Protein AF-E6TSQ7-F1 (afdb_monomer)

Foldseek 3Di:
DKKWKKKWKFKADDPDQPPVVVVVVVVQCPDDDQKHFPFWPDWAHWDQDPVGIIIITITIIMGDDDDDPVDPDQVVCVVVPQVSCCVRDHGGTDDMGIDDMDDPDDPDPPPPPPPVVVVVVVVVD

Mean predicted aligned error: 9.07 Å

Secondary structure (DSSP, 8-state):
-EEEEEEEEEEEEES-STTHHHHHHHHHHH--TTEEEEEEEEEEEEEEETTEEEEEEEEEEEEEE---TT--SGGGGHHHHHHHHHHHSSSEEEEEEEEEEEE-PPPPP------HHHHHHTT--

Nearest PDB structures (foldseek):
  5etl-assembly2_B  TM=4.042E-01  e=7.495E-02  Escherichia coli
  4cyu-assembly2_B  TM=3.537E-01  e=5.661E-02  Staphylococcus aureus
  8sk1-assembly2_B  TM=3.510E-01  e=7.495E-02  Bacillus anthracis
  4ad6-assembly1_A  TM=3.293E-01  e=6.333E-02  Staphylococcus aureus
  4m5j-assembly1_A  TM=3.485E-01  e=8.869E-02  Escherichia coli K-12

pLDDT: mean 87.23, std 13.65, range [49.25, 98.0]

Structure (mmCIF, N/CA/C/O backbone):
data_AF-E6TSQ7-F1
#
_entry.id   AF-E6TSQ7-F1
#
loop_
_atom_site.group_PDB
_atom_site.id
_atom_site.type_symbol
_atom_site.label_atom_id
_atom_site.label_alt_id
_atom_site.label_comp_id
_atom_site.label_asym_id
_atom_site.label_entity_id
_atom_site.label_seq_id
_atom_site.pdbx_PDB_ins_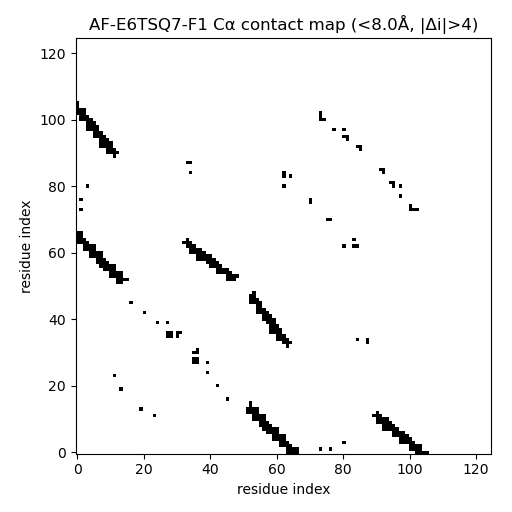code
_atom_site.Cartn_x
_atom_site.Cartn_y
_atom_site.Cartn_z
_atom_site.occupancy
_atom_site.B_iso_or_equiv
_atom_site.auth_seq_id
_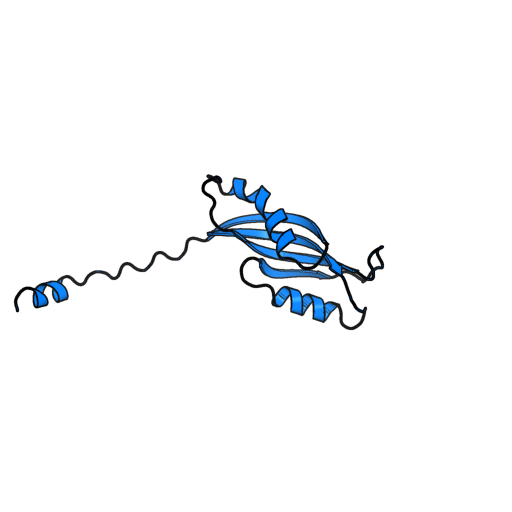atom_site.auth_comp_id
_atom_site.auth_asym_id
_atom_site.auth_atom_id
_atom_site.pdbx_PDB_model_num
ATOM 1 N N . MET A 1 1 ? -15.496 -3.543 13.128 1.00 87.62 1 MET A N 1
ATOM 2 C CA . MET A 1 1 ? -14.370 -3.515 12.176 1.00 87.62 1 MET A CA 1
ATOM 3 C C . MET A 1 1 ? -13.599 -2.240 12.447 1.00 87.62 1 MET A C 1
ATOM 5 O O . MET A 1 1 ? -14.219 -1.222 12.734 1.00 87.62 1 MET A O 1
ATOM 9 N N . VAL A 1 2 ? -12.278 -2.288 12.401 1.00 91.62 2 VAL A N 1
ATOM 10 C CA . VAL A 1 2 ? -11.416 -1.110 12.527 1.00 91.62 2 VAL A CA 1
ATOM 11 C C . VAL A 1 2 ? -10.966 -0.705 11.131 1.00 91.62 2 VAL A C 1
ATOM 13 O O . VAL A 1 2 ? -10.674 -1.563 10.301 1.00 91.62 2 VAL A O 1
ATOM 16 N N . GLN A 1 3 ? -10.949 0.592 10.858 1.00 93.75 3 GLN A N 1
ATOM 17 C CA . GLN A 1 3 ? -10.424 1.152 9.622 1.00 93.75 3 GLN A CA 1
ATOM 18 C C . GLN A 1 3 ? -9.265 2.084 9.936 1.00 93.75 3 GLN A C 1
ATOM 20 O O . GLN A 1 3 ? -9.347 2.890 10.863 1.00 93.75 3 GLN A O 1
ATOM 25 N N . ALA A 1 4 ? -8.201 1.972 9.152 1.00 94.69 4 ALA A N 1
ATOM 26 C CA . ALA A 1 4 ? -7.067 2.874 9.205 1.00 94.69 4 ALA A CA 1
ATOM 27 C C . ALA A 1 4 ? -6.862 3.543 7.847 1.00 94.69 4 ALA A C 1
ATOM 29 O O . ALA A 1 4 ? -6.886 2.873 6.819 1.00 94.69 4 ALA A O 1
ATOM 30 N N . GLU A 1 5 ? -6.633 4.848 7.846 1.00 96.25 5 GLU A N 1
ATOM 31 C CA . GLU A 1 5 ? -6.081 5.555 6.695 1.00 96.25 5 GLU A CA 1
ATOM 32 C C . GLU A 1 5 ? -4.567 5.621 6.866 1.00 96.25 5 GLU A C 1
ATOM 34 O O . GLU A 1 5 ? -4.068 6.073 7.900 1.00 96.25 5 GLU A O 1
ATOM 39 N N . THR A 1 6 ? -3.830 5.153 5.866 1.00 96.50 6 THR A N 1
ATOM 40 C CA . THR A 1 6 ? -2.368 5.115 5.898 1.00 96.50 6 THR A CA 1
ATOM 41 C C . THR A 1 6 ? -1.799 5.489 4.543 1.00 96.50 6 THR A C 1
ATOM 43 O O . THR A 1 6 ? -2.302 5.069 3.504 1.00 96.50 6 THR A O 1
ATOM 46 N N . ILE A 1 7 ? -0.703 6.237 4.553 1.00 97.62 7 ILE A N 1
ATOM 47 C CA . ILE A 1 7 ? 0.159 6.363 3.380 1.00 97.62 7 ILE A CA 1
ATOM 48 C C . ILE A 1 7 ? 1.083 5.153 3.377 1.00 97.62 7 ILE A C 1
ATOM 50 O O . ILE A 1 7 ? 1.612 4.768 4.421 1.00 97.62 7 ILE A O 1
ATOM 54 N N . VAL A 1 8 ? 1.244 4.520 2.224 1.00 97.44 8 VAL A N 1
ATOM 55 C CA . VAL A 1 8 ? 2.114 3.360 2.047 1.00 97.44 8 VAL A CA 1
ATOM 56 C C . VAL A 1 8 ? 3.186 3.690 1.027 1.00 97.44 8 VAL A C 1
ATOM 58 O O . VAL A 1 8 ? 2.910 4.320 0.008 1.00 97.44 8 VAL A O 1
ATOM 61 N N . HIS A 1 9 ? 4.404 3.246 1.310 1.00 97.88 9 HIS A N 1
ATOM 62 C CA . HIS A 1 9 ? 5.520 3.284 0.378 1.00 97.88 9 HIS A CA 1
ATOM 63 C C . HIS A 1 9 ? 5.934 1.850 0.096 1.00 97.88 9 HIS A C 1
ATOM 65 O O . HIS A 1 9 ? 6.233 1.106 1.031 1.00 97.88 9 HIS A O 1
ATOM 71 N N . PHE A 1 10 ? 5.968 1.462 -1.170 1.00 97.00 10 PHE A N 1
ATOM 72 C CA . PHE A 1 10 ? 6.355 0.114 -1.564 1.00 97.00 10 PHE A CA 1
ATOM 73 C C . PHE A 1 10 ? 7.043 0.115 -2.927 1.00 97.00 10 PHE A C 1
ATOM 75 O O . PHE A 1 10 ? 6.896 1.059 -3.708 1.00 97.00 10 PHE A O 1
ATOM 82 N N . TYR A 1 11 ? 7.817 -0.931 -3.188 1.00 96.12 11 TYR A N 1
ATOM 83 C CA . TYR A 1 11 ? 8.315 -1.234 -4.521 1.00 96.12 11 TYR A CA 1
ATOM 84 C C . TYR A 1 11 ? 7.338 -2.165 -5.216 1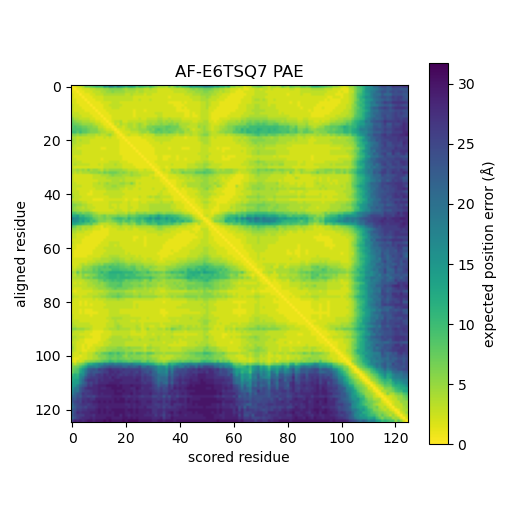.00 96.12 11 TYR A C 1
ATOM 86 O O . TYR A 1 11 ? 6.934 -3.168 -4.635 1.00 96.12 11 TYR A O 1
ATOM 94 N N . TYR A 1 12 ? 6.958 -1.819 -6.438 1.00 94.88 12 TYR A N 1
ATOM 95 C CA . TYR A 1 12 ? 6.158 -2.666 -7.307 1.00 94.88 12 TYR A CA 1
ATOM 96 C C . TYR A 1 12 ? 7.054 -3.196 -8.421 1.00 94.88 12 TYR A C 1
ATOM 98 O O . TYR A 1 12 ? 7.699 -2.405 -9.114 1.00 94.88 12 TYR A O 1
ATOM 106 N N . ASP A 1 13 ? 7.099 -4.513 -8.569 1.00 93.44 13 ASP A N 1
ATOM 107 C CA . ASP A 1 13 ? 7.915 -5.165 -9.588 1.00 93.44 13 ASP A CA 1
ATOM 108 C C . ASP A 1 13 ? 7.227 -5.085 -10.950 1.00 93.44 13 ASP A C 1
ATOM 110 O O . ASP A 1 13 ? 6.013 -5.259 -11.076 1.00 93.44 13 ASP A O 1
ATOM 114 N N . LEU A 1 14 ? 8.015 -4.780 -11.972 1.00 91.88 14 LEU A N 1
ATOM 115 C CA . LEU A 1 14 ? 7.574 -4.570 -13.337 1.00 91.88 14 LEU A CA 1
ATOM 116 C C . LEU A 1 14 ? 8.100 -5.681 -14.236 1.00 91.88 14 LEU A C 1
ATOM 118 O O . LEU A 1 14 ? 9.269 -6.050 -14.190 1.00 91.88 14 LEU A O 1
ATOM 122 N N . GLU A 1 15 ? 7.236 -6.155 -15.126 1.00 88.88 15 GLU A N 1
ATOM 123 C CA . GLU A 1 15 ? 7.637 -7.041 -16.223 1.00 88.88 15 GLU A CA 1
ATOM 124 C C . GLU A 1 15 ? 8.257 -6.254 -17.390 1.00 88.88 15 GLU A C 1
ATOM 126 O O . GLU A 1 15 ? 9.073 -6.784 -18.140 1.00 88.88 15 GLU A O 1
ATOM 131 N N . SER A 1 16 ? 7.859 -4.987 -17.558 1.00 88.75 16 SER A N 1
ATOM 132 C CA . SER A 1 16 ? 8.292 -4.103 -18.643 1.00 88.75 16 SER A CA 1
ATOM 133 C C . SER A 1 16 ? 8.163 -2.631 -18.245 1.00 88.75 16 SER A C 1
ATOM 135 O O . SER A 1 16 ? 7.282 -2.276 -17.458 1.00 88.75 16 SER A O 1
ATOM 137 N N . GLU A 1 17 ? 8.951 -1.757 -18.874 1.00 91.19 17 GLU A N 1
ATOM 138 C CA . GLU A 1 17 ? 8.745 -0.300 -18.798 1.00 91.19 17 GLU A CA 1
ATOM 139 C C . GLU A 1 17 ? 7.498 0.157 -19.572 1.00 91.19 17 GLU A C 1
ATOM 141 O O . GLU A 1 17 ? 6.976 1.242 -19.334 1.00 91.19 17 GLU A O 1
ATOM 146 N N . ASP A 1 18 ? 6.961 -0.677 -20.463 1.00 92.06 18 ASP A N 1
ATOM 147 C CA . ASP A 1 18 ? 5.792 -0.305 -21.254 1.00 92.06 18 ASP A CA 1
ATOM 148 C C . ASP A 1 18 ? 4.525 -0.185 -20.397 1.00 92.06 18 ASP A C 1
ATOM 150 O O . ASP A 1 18 ? 4.075 -1.143 -19.750 1.00 92.06 18 ASP A O 1
ATOM 154 N N . ASP A 1 19 ? 3.937 1.012 -20.445 1.00 90.94 19 ASP A N 1
ATOM 155 C CA . ASP A 1 19 ? 2.657 1.391 -19.839 1.00 90.94 19 ASP A CA 1
ATOM 156 C C . ASP A 1 19 ? 2.536 1.096 -18.328 1.00 90.94 19 ASP A C 1
ATOM 158 O O . ASP A 1 19 ? 1.451 0.874 -17.781 1.00 90.94 19 ASP A O 1
ATOM 162 N N . TYR A 1 20 ? 3.671 1.090 -17.623 1.00 93.75 20 TYR A N 1
ATOM 163 C CA . TYR A 1 20 ? 3.734 0.700 -16.213 1.00 93.75 20 TYR A CA 1
ATOM 164 C C . TYR A 1 20 ? 2.853 1.576 -15.305 1.00 93.75 20 TYR A C 1
ATOM 166 O O . TYR A 1 20 ? 2.218 1.072 -14.378 1.00 93.75 20 TYR A O 1
ATOM 174 N N . ASN A 1 21 ? 2.746 2.876 -15.601 1.00 94.94 21 ASN A N 1
ATOM 175 C CA . ASN A 1 21 ? 1.908 3.807 -14.841 1.00 94.94 21 ASN A CA 1
ATOM 176 C C . ASN A 1 21 ? 0.424 3.414 -14.874 1.00 94.94 21 ASN A C 1
ATOM 178 O O . ASN A 1 21 ? -0.236 3.407 -13.829 1.00 94.94 21 ASN A O 1
ATOM 182 N N . ASN A 1 22 ? -0.103 3.047 -16.046 1.00 94.62 22 ASN A N 1
ATOM 183 C CA . ASN A 1 22 ? -1.494 2.616 -16.174 1.00 94.62 22 ASN A CA 1
ATOM 184 C C . ASN A 1 22 ? -1.709 1.253 -15.517 1.00 94.62 22 ASN A C 1
ATOM 186 O O . ASN A 1 22 ? -2.706 1.073 -14.818 1.00 94.62 22 ASN A O 1
ATOM 190 N N . LYS A 1 23 ? -0.756 0.320 -15.654 1.00 94.50 23 LYS A N 1
ATOM 191 C CA . LYS A 1 23 ? -0.810 -0.991 -14.982 1.00 94.50 23 LYS A CA 1
ATOM 192 C C . LYS A 1 23 ? -0.884 -0.849 -13.460 1.00 94.50 23 LYS A C 1
ATOM 194 O O . LYS A 1 23 ? -1.750 -1.456 -12.831 1.00 94.50 23 LYS A O 1
ATOM 199 N N . ILE A 1 24 ? -0.042 -0.002 -12.868 1.00 95.69 24 ILE A N 1
ATOM 200 C CA . ILE A 1 24 ? -0.040 0.256 -11.419 1.00 95.69 24 ILE A CA 1
ATOM 201 C C . ILE A 1 24 ? -1.322 0.960 -10.984 1.00 95.69 24 ILE A C 1
ATOM 203 O O . ILE A 1 24 ? -1.921 0.572 -9.984 1.00 95.69 24 ILE A O 1
ATOM 207 N N . SER A 1 25 ? -1.785 1.954 -11.741 1.00 95.50 25 SER A N 1
ATOM 208 C CA . SER A 1 25 ? -3.041 2.653 -11.435 1.00 95.50 25 SER A CA 1
ATOM 209 C C . SER A 1 25 ? -4.244 1.703 -11.495 1.00 95.50 25 SER A C 1
ATOM 211 O O . SER A 1 25 ? -5.125 1.733 -10.631 1.00 95.50 25 SER A O 1
ATOM 213 N N . HIS A 1 26 ? -4.266 0.799 -12.476 1.00 95.12 26 HIS A N 1
ATOM 214 C CA . HIS A 1 26 ? -5.272 -0.252 -12.584 1.00 95.12 26 HIS A CA 1
ATOM 215 C C . HIS A 1 26 ? -5.181 -1.240 -11.411 1.00 95.12 26 HIS A C 1
ATOM 217 O O . HIS A 1 26 ? -6.196 -1.572 -10.804 1.00 95.12 26 HIS A O 1
ATOM 223 N N . TYR A 1 27 ? -3.974 -1.665 -11.033 1.00 95.69 27 TYR A N 1
ATOM 224 C CA . TYR A 1 27 ? -3.755 -2.511 -9.861 1.00 95.69 27 TYR A CA 1
ATOM 225 C C . TYR A 1 27 ? -4.290 -1.855 -8.578 1.00 95.69 27 TYR A C 1
ATOM 227 O O . TYR A 1 27 ? -5.100 -2.452 -7.869 1.00 95.69 27 TYR A O 1
ATOM 235 N N . LEU A 1 28 ? -3.892 -0.608 -8.313 1.00 96.12 28 LEU A N 1
ATOM 236 C CA . LEU A 1 28 ? -4.310 0.146 -7.135 1.00 96.12 28 LEU A CA 1
ATOM 237 C C . LEU A 1 28 ? -5.830 0.352 -7.102 1.00 96.12 28 LEU A C 1
ATOM 239 O O . LEU A 1 28 ? -6.450 0.128 -6.063 1.00 96.12 28 LEU A O 1
ATOM 243 N N . SER A 1 29 ? -6.459 0.727 -8.217 1.00 94.25 29 SER A N 1
ATOM 244 C CA . SER A 1 29 ? -7.926 0.859 -8.290 1.00 94.25 29 SER A CA 1
ATOM 245 C C . SER A 1 29 ? -8.667 -0.481 -8.157 1.00 94.25 29 SER A C 1
ATOM 247 O O . SER A 1 29 ? -9.824 -0.516 -7.730 1.00 94.25 29 SER A O 1
ATOM 249 N N . GLY A 1 30 ? -7.995 -1.592 -8.468 1.00 94.06 30 GLY A N 1
ATOM 250 C CA . GLY A 1 30 ? -8.485 -2.950 -8.259 1.00 94.06 30 GLY A CA 1
ATOM 251 C C . GLY A 1 30 ? -8.482 -3.411 -6.797 1.00 94.06 30 GLY A C 1
ATOM 252 O O . GLY A 1 30 ? -9.175 -4.380 -6.480 1.00 94.06 30 GLY A O 1
ATOM 253 N N . LEU A 1 31 ? -7.758 -2.729 -5.897 1.00 94.75 31 LEU A N 1
ATOM 254 C CA . LEU A 1 31 ? -7.719 -3.077 -4.474 1.00 94.75 31 LEU A CA 1
ATOM 255 C C . LEU A 1 31 ? -9.095 -2.880 -3.821 1.00 94.75 31 LEU A C 1
ATOM 257 O O . LEU A 1 31 ? -9.639 -1.773 -3.777 1.00 94.75 31 LEU A O 1
ATOM 261 N N . LYS A 1 32 ? -9.660 -3.978 -3.305 1.00 90.94 32 LYS A N 1
ATOM 262 C CA . LYS A 1 32 ? -10.954 -4.020 -2.611 1.00 90.94 32 LYS A CA 1
ATOM 263 C C . LYS A 1 32 ? -10.873 -4.907 -1.366 1.00 90.94 32 LYS A C 1
ATOM 265 O O . LYS A 1 32 ? -10.065 -5.830 -1.287 1.00 90.94 32 LYS A O 1
ATOM 270 N N . GLY A 1 33 ? -11.774 -4.674 -0.412 1.00 90.19 33 GLY A N 1
ATOM 271 C CA . GLY A 1 33 ? -11.882 -5.470 0.813 1.00 90.19 33 GLY A CA 1
ATOM 272 C C . GLY A 1 33 ? -10.933 -4.978 1.904 1.00 90.19 33 GLY A C 1
ATOM 273 O O . GLY A 1 33 ? -11.159 -3.914 2.480 1.00 90.19 33 GLY A O 1
ATOM 274 N N . THR A 1 34 ? -9.893 -5.760 2.207 1.00 93.81 34 THR A N 1
ATOM 275 C CA . THR A 1 34 ? -8.916 -5.446 3.266 1.00 93.81 34 THR A CA 1
ATOM 276 C C . THR A 1 34 ? -8.143 -4.168 2.968 1.00 93.81 34 THR A C 1
ATOM 278 O O . THR A 1 34 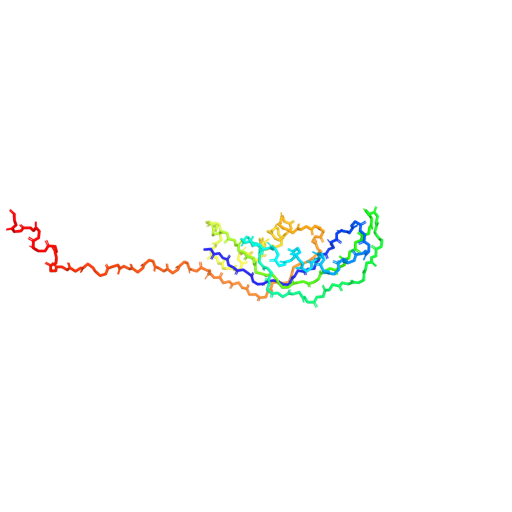? -7.926 -3.365 3.870 1.00 93.81 34 THR A O 1
ATOM 281 N N . LEU A 1 35 ? -7.744 -3.972 1.711 1.00 95.44 35 LEU A N 1
ATOM 282 C CA . LEU A 1 35 ? -7.116 -2.747 1.232 1.00 95.44 35 LEU A CA 1
ATOM 283 C C . LEU A 1 35 ? -8.030 -2.097 0.205 1.00 95.44 35 LEU A C 1
ATOM 285 O O . LEU A 1 35 ? -8.564 -2.771 -0.673 1.00 95.44 35 LEU A O 1
ATOM 289 N N . GLN A 1 36 ? -8.180 -0.787 0.306 1.00 96.00 36 GLN A N 1
ATOM 290 C CA . GLN A 1 36 ? -8.850 0.023 -0.694 1.00 96.00 36 GLN A CA 1
ATOM 291 C C . GLN A 1 36 ? -7.998 1.256 -0.959 1.00 96.00 36 GLN A C 1
ATOM 293 O O . GLN A 1 36 ? -7.623 1.961 -0.023 1.00 96.00 36 GLN A O 1
ATOM 298 N N . THR A 1 37 ? -7.703 1.529 -2.225 1.00 95.00 37 THR A N 1
ATOM 299 C CA . THR A 1 37 ? -6.986 2.752 -2.588 1.00 95.00 37 THR A CA 1
ATOM 300 C C . THR A 1 37 ? -7.917 3.949 -2.472 1.00 95.00 37 THR A C 1
ATOM 302 O O . THR A 1 37 ? -9.025 3.929 -3.007 1.00 95.00 37 THR A O 1
ATOM 305 N N . GLU A 1 38 ? -7.466 4.985 -1.770 1.00 94.00 38 GLU A N 1
ATOM 306 C CA . GLU A 1 38 ? -8.132 6.288 -1.754 1.00 94.00 38 GLU A CA 1
ATOM 307 C C . GLU A 1 38 ? -7.495 7.235 -2.766 1.00 94.00 38 GLU A C 1
ATOM 309 O O . GLU A 1 38 ? -8.200 7.921 -3.500 1.00 94.00 38 GLU A O 1
ATOM 314 N N . GLU A 1 39 ? -6.163 7.248 -2.825 1.00 95.25 39 GLU A N 1
ATOM 315 C CA . GLU A 1 39 ? -5.404 8.178 -3.656 1.00 95.25 39 GLU A CA 1
ATOM 316 C C . GLU A 1 39 ? -4.057 7.570 -4.058 1.00 95.25 39 GLU A C 1
ATOM 318 O O . GLU A 1 39 ? -3.370 6.954 -3.241 1.00 95.25 39 GLU A O 1
ATOM 323 N N . THR A 1 40 ? -3.653 7.768 -5.313 1.00 96.50 40 THR A N 1
ATOM 324 C CA . THR A 1 40 ? -2.276 7.498 -5.753 1.00 96.50 40 THR A CA 1
ATOM 325 C C . THR A 1 40 ? -1.498 8.803 -5.662 1.00 96.50 40 THR A C 1
ATOM 327 O O . THR A 1 40 ? -1.788 9.735 -6.403 1.00 96.50 40 THR A O 1
ATOM 330 N N . ILE A 1 41 ? -0.537 8.878 -4.740 1.00 96.25 41 ILE A N 1
ATOM 331 C CA . ILE A 1 41 ? 0.223 10.105 -4.466 1.00 96.25 41 ILE A CA 1
ATOM 332 C C . ILE A 1 41 ? 1.354 10.250 -5.481 1.00 96.25 41 ILE A C 1
ATOM 334 O O . ILE A 1 41 ? 1.564 11.324 -6.040 1.00 96.25 41 ILE A O 1
ATOM 338 N N . SER A 1 42 ? 2.100 9.172 -5.719 1.00 96.88 42 SER A N 1
ATOM 339 C CA . SER A 1 42 ? 3.148 9.168 -6.731 1.00 96.88 42 SER A CA 1
ATOM 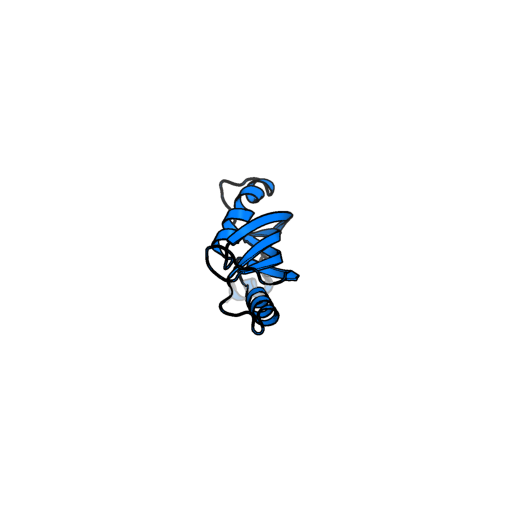340 C C . SER A 1 42 ? 3.476 7.768 -7.227 1.00 96.88 42 SER A C 1
ATOM 342 O O . SER A 1 42 ? 3.427 6.781 -6.491 1.00 96.88 42 SER A O 1
ATOM 344 N N . ILE A 1 43 ? 3.857 7.710 -8.499 1.00 97.00 43 ILE A N 1
ATOM 345 C CA . ILE A 1 43 ? 4.517 6.567 -9.115 1.00 97.00 43 ILE A CA 1
ATOM 346 C C . ILE A 1 43 ? 5.851 7.100 -9.635 1.00 97.00 43 ILE A C 1
ATOM 348 O O . ILE A 1 43 ? 5.888 8.092 -10.363 1.00 97.00 43 ILE A O 1
ATOM 352 N N . GLY A 1 44 ? 6.951 6.510 -9.177 1.00 95.06 44 GLY A N 1
ATOM 353 C CA . GLY A 1 44 ? 8.296 6.929 -9.551 1.00 95.06 44 GLY A CA 1
ATOM 354 C C . GLY A 1 44 ? 8.676 6.546 -10.981 1.00 95.06 44 GLY A C 1
ATOM 355 O O . GLY A 1 44 ? 7.890 5.994 -11.754 1.00 95.06 44 GLY A O 1
ATOM 356 N N . THR A 1 45 ? 9.932 6.812 -11.321 1.00 94.44 45 THR A N 1
ATOM 357 C CA . THR A 1 45 ? 10.569 6.240 -12.509 1.00 94.44 45 THR A CA 1
ATOM 358 C C . THR A 1 45 ? 10.990 4.794 -12.225 1.00 94.44 45 THR A C 1
ATOM 360 O O . THR A 1 45 ? 11.410 4.514 -11.094 1.00 94.44 45 THR A O 1
ATOM 363 N N . PRO A 1 46 ? 10.900 3.882 -13.207 1.00 95.31 46 PRO A N 1
ATOM 364 C CA . PRO A 1 46 ? 11.437 2.535 -13.074 1.00 95.31 46 PRO A CA 1
ATOM 365 C C . PRO A 1 46 ? 12.938 2.568 -12.772 1.00 95.31 46 PRO A C 1
ATOM 367 O O . PRO A 1 46 ? 13.650 3.485 -13.186 1.00 95.31 46 PRO A O 1
ATOM 370 N N . PHE A 1 47 ? 13.410 1.584 -12.019 1.00 93.75 47 PHE A N 1
ATOM 371 C CA . PHE A 1 47 ? 14.819 1.378 -11.725 1.00 93.75 47 PHE A CA 1
ATOM 372 C C . PHE A 1 47 ? 15.105 -0.117 -11.599 1.00 93.75 47 PHE A C 1
ATOM 374 O O . PHE A 1 47 ? 14.245 -0.894 -11.183 1.00 93.75 47 PHE A O 1
ATOM 381 N N . GLU A 1 48 ? 16.324 -0.519 -11.940 1.00 92.44 48 GLU A N 1
ATOM 382 C CA . GLU A 1 48 ? 16.770 -1.890 -11.722 1.00 92.44 48 GLU A CA 1
ATOM 383 C C . GLU A 1 48 ? 17.156 -2.097 -10.254 1.00 92.44 48 GLU A C 1
ATOM 385 O O . GLU A 1 48 ? 17.896 -1.310 -9.656 1.00 92.44 48 GLU A O 1
ATOM 390 N N . ASN A 1 49 ? 16.668 -3.183 -9.672 1.00 83.69 49 ASN A N 1
ATOM 391 C CA . ASN A 1 49 ? 17.152 -3.726 -8.416 1.00 83.69 49 ASN A CA 1
ATOM 392 C C . ASN A 1 49 ? 17.648 -5.164 -8.639 1.00 83.69 49 ASN A C 1
ATOM 394 O O . ASN A 1 49 ? 17.524 -5.727 -9.724 1.00 83.69 49 ASN A O 1
ATOM 398 N N . GLY A 1 50 ? 18.216 -5.785 -7.604 1.00 79.62 50 GLY A N 1
ATOM 399 C CA . GLY A 1 50 ? 18.747 -7.151 -7.704 1.00 79.62 50 GLY A CA 1
ATOM 400 C C . GLY A 1 50 ? 17.726 -8.229 -8.107 1.00 79.62 50 GLY A C 1
ATOM 401 O O . GLY A 1 50 ? 18.136 -9.347 -8.403 1.00 79.62 50 GLY A O 1
ATOM 402 N N . ASN A 1 51 ? 16.429 -7.904 -8.135 1.00 77.50 51 ASN A N 1
ATOM 403 C CA . ASN A 1 51 ? 15.330 -8.806 -8.472 1.00 77.50 51 ASN A CA 1
ATOM 404 C C . ASN A 1 51 ? 14.682 -8.494 -9.836 1.00 77.50 51 ASN A C 1
ATOM 406 O O . ASN A 1 51 ? 13.788 -9.230 -10.250 1.00 77.50 51 ASN A O 1
ATOM 410 N N . GLY A 1 52 ? 15.124 -7.443 -10.536 1.00 88.31 52 GLY A N 1
ATOM 411 C CA . GLY A 1 52 ? 14.588 -7.030 -11.832 1.00 88.31 52 GLY A CA 1
ATOM 412 C C . GLY A 1 52 ? 14.264 -5.540 -11.895 1.00 88.31 52 GLY A C 1
ATOM 413 O O . GLY A 1 52 ? 14.893 -4.715 -11.235 1.00 88.31 52 GLY A O 1
ATOM 414 N N . LEU A 1 53 ? 13.288 -5.191 -12.729 1.00 93.19 53 LEU A N 1
ATOM 415 C CA . LEU A 1 53 ? 12.799 -3.827 -12.871 1.00 93.19 53 LEU A CA 1
ATOM 416 C C . LEU A 1 53 ? 11.720 -3.565 -11.818 1.00 93.19 53 LEU A C 1
ATOM 418 O O . LEU A 1 53 ? 10.737 -4.296 -11.748 1.00 93.19 53 LEU A O 1
ATOM 422 N N . SER A 1 54 ? 11.855 -2.500 -11.039 1.00 94.88 54 SER A N 1
ATOM 423 C CA . SER A 1 54 ? 10.846 -2.112 -10.053 1.00 94.88 54 SER A CA 1
ATOM 424 C C . SER A 1 54 ? 10.602 -0.612 -10.097 1.00 94.88 54 SER A C 1
ATOM 426 O O . SER A 1 54 ? 11.371 0.168 -10.654 1.00 94.88 54 SER A O 1
ATOM 428 N N . VAL A 1 55 ? 9.513 -0.179 -9.476 1.00 96.06 55 VAL A N 1
ATOM 429 C CA . VAL A 1 55 ? 9.202 1.238 -9.320 1.00 96.06 55 VAL A CA 1
ATOM 430 C C . VAL A 1 55 ? 8.716 1.525 -7.915 1.00 96.06 55 VAL A C 1
ATOM 432 O O . VAL A 1 55 ? 8.029 0.723 -7.283 1.00 96.06 55 VAL A O 1
ATOM 435 N N . ARG A 1 56 ? 9.085 2.697 -7.401 1.00 96.50 56 ARG A N 1
ATOM 436 C CA . ARG A 1 56 ? 8.613 3.165 -6.103 1.00 96.50 56 ARG A CA 1
ATOM 437 C C . ARG A 1 56 ? 7.215 3.750 -6.247 1.00 96.50 56 ARG A C 1
ATOM 439 O O . ARG A 1 56 ? 7.019 4.687 -7.016 1.00 96.50 56 ARG A O 1
ATOM 446 N N . VAL A 1 57 ? 6.276 3.242 -5.462 1.00 97.56 57 VAL A N 1
ATOM 447 C CA . VAL A 1 57 ? 4.888 3.704 -5.436 1.00 97.56 57 VAL A CA 1
ATOM 448 C C . VAL A 1 57 ? 4.565 4.266 -4.058 1.00 97.56 57 VAL A C 1
ATOM 450 O O . VAL A 1 57 ? 4.948 3.701 -3.027 1.00 97.56 57 VAL A O 1
ATOM 453 N N . VAL A 1 58 ? 3.863 5.397 -4.046 1.00 98.00 58 VAL A N 1
ATOM 454 C CA . VAL A 1 58 ? 3.308 6.017 -2.845 1.00 98.00 58 VAL A CA 1
ATOM 455 C C . VAL A 1 58 ? 1.810 6.184 -3.037 1.00 98.00 58 VAL A C 1
ATOM 457 O O . VAL A 1 58 ? 1.359 6.829 -3.983 1.00 98.00 58 VAL A O 1
ATOM 460 N N . ALA A 1 59 ? 1.028 5.606 -2.133 1.00 97.69 59 ALA A N 1
ATOM 461 C CA . ALA A 1 59 ? -0.426 5.655 -2.202 1.00 97.69 59 ALA A CA 1
ATOM 462 C C . ALA A 1 59 ? -1.033 5.848 -0.815 1.00 97.69 59 ALA A C 1
ATOM 464 O O . ALA A 1 59 ? -0.490 5.383 0.187 1.00 97.69 59 ALA A O 1
ATOM 465 N N . LYS A 1 60 ? -2.184 6.511 -0.762 1.00 97.81 60 LYS A N 1
ATOM 466 C CA . LYS A 1 60 ? -3.043 6.548 0.414 1.00 97.81 60 LYS A CA 1
ATOM 467 C C . LYS A 1 60 ? -4.030 5.389 0.329 1.00 97.81 60 LYS A C 1
ATOM 469 O O . LYS A 1 60 ? -4.839 5.314 -0.599 1.00 97.81 60 LYS A O 1
ATOM 474 N N . LEU A 1 61 ? -3.963 4.489 1.303 1.00 96.94 61 LEU A N 1
ATOM 475 C CA . LEU A 1 61 ? -4.835 3.328 1.407 1.00 96.94 61 LEU A CA 1
ATOM 476 C C . LEU A 1 61 ? -5.721 3.420 2.647 1.00 96.94 61 LEU A C 1
ATOM 478 O O . LEU A 1 61 ? -5.292 3.838 3.725 1.00 96.94 61 LEU A O 1
ATOM 482 N N . LYS A 1 62 ? -6.943 2.919 2.499 1.00 96.56 62 LYS A N 1
ATOM 483 C CA . LYS A 1 62 ? -7.814 2.519 3.595 1.00 96.56 62 LYS A CA 1
ATOM 484 C C . LYS A 1 62 ? -7.601 1.036 3.88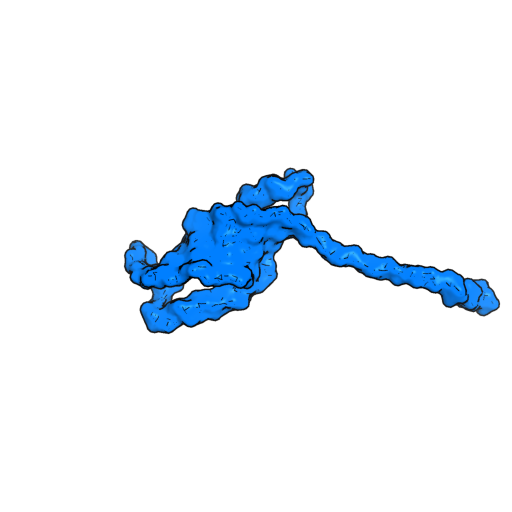0 1.00 96.56 62 LYS A C 1
ATOM 486 O O . LYS A 1 62 ? -7.744 0.196 2.993 1.00 96.56 62 LYS A O 1
ATOM 491 N N . VAL A 1 63 ? -7.269 0.721 5.124 1.00 96.25 63 VAL A N 1
ATOM 492 C CA . VAL A 1 63 ? -6.997 -0.631 5.614 1.00 96.25 63 VAL A CA 1
ATOM 493 C C . VAL A 1 63 ? -8.121 -1.041 6.549 1.00 96.25 63 VAL A C 1
ATOM 495 O O . VAL A 1 63 ? -8.324 -0.417 7.588 1.00 96.25 63 VAL A O 1
ATOM 498 N N . SER A 1 64 ? -8.849 -2.091 6.193 1.00 94.88 64 SER A N 1
ATOM 499 C CA . SER A 1 64 ? -9.899 -2.677 7.024 1.00 94.88 64 SER A CA 1
ATOM 500 C C . SER A 1 64 ? -9.340 -3.864 7.806 1.00 94.88 64 SER A C 1
ATOM 502 O O . SER A 1 64 ? -8.758 -4.779 7.230 1.00 94.88 64 SER A O 1
ATOM 504 N N . MET A 1 65 ? -9.522 -3.854 9.124 1.00 93.44 65 MET A N 1
ATOM 505 C CA . MET A 1 65 ? -9.073 -4.902 10.038 1.00 93.44 65 MET A CA 1
ATOM 506 C C . MET A 1 65 ? -10.237 -5.386 10.903 1.00 93.44 65 MET A C 1
ATOM 508 O O . MET A 1 65 ? -11.071 -4.598 11.362 1.00 93.44 65 MET A O 1
ATOM 512 N N . ASP A 1 66 ? -10.283 -6.688 11.162 1.00 91.56 66 ASP A N 1
ATOM 513 C CA . ASP A 1 66 ? -11.239 -7.252 12.108 1.00 91.56 66 ASP A CA 1
ATOM 514 C C . ASP A 1 66 ? -10.911 -6.847 13.544 1.00 91.56 66 ASP A C 1
ATOM 516 O O . ASP A 1 66 ? -9.748 -6.670 13.917 1.00 91.56 66 ASP A O 1
ATOM 520 N N . GLU A 1 67 ? -11.957 -6.713 14.358 1.00 88.50 67 GLU A N 1
ATOM 521 C CA . GLU A 1 67 ? -11.787 -6.444 15.782 1.00 88.50 67 GLU A CA 1
ATOM 522 C C . GLU A 1 67 ? -11.177 -7.660 16.479 1.00 88.50 67 GLU A C 1
ATOM 524 O O . GLU A 1 67 ? -11.604 -8.799 16.278 1.00 88.50 67 GLU A O 1
ATOM 529 N N . ARG A 1 68 ? -10.170 -7.411 17.315 1.00 87.62 68 ARG A N 1
ATOM 530 C CA . ARG A 1 68 ? -9.454 -8.436 18.070 1.00 87.62 68 ARG A CA 1
ATOM 531 C C . ARG A 1 68 ? -9.764 -8.302 19.558 1.00 87.62 68 ARG A C 1
ATOM 533 O O . ARG A 1 68 ? -9.629 -7.202 20.087 1.00 87.62 68 ARG A O 1
ATOM 540 N N . PRO A 1 69 ? -10.057 -9.407 20.269 1.00 84.62 69 PRO A N 1
ATOM 541 C CA . PRO A 1 69 ? -10.286 -9.371 21.717 1.00 84.62 69 PRO A CA 1
ATOM 542 C C . PRO A 1 69 ? -9.096 -8.830 22.524 1.00 84.62 69 PRO A C 1
ATOM 544 O O . PRO A 1 69 ? -9.275 -8.303 23.617 1.00 84.62 69 PRO A O 1
ATOM 547 N N . SER A 1 70 ? -7.877 -8.964 21.991 1.00 86.38 70 SER A N 1
ATOM 548 C CA . SER A 1 70 ? -6.645 -8.475 22.615 1.00 86.38 70 SER A CA 1
ATOM 549 C C . SER A 1 70 ? -6.470 -6.955 22.540 1.00 86.38 70 SER A C 1
ATOM 551 O O . SER A 1 70 ? -5.660 -6.418 23.286 1.00 86.38 70 SER A O 1
ATOM 553 N N . CYS A 1 71 ? -7.186 -6.273 21.643 1.00 87.81 71 CYS A N 1
ATOM 554 C CA . CYS A 1 71 ? -7.051 -4.840 21.402 1.00 87.81 71 CYS A CA 1
ATOM 555 C C . CYS A 1 71 ? -8.225 -4.108 22.061 1.00 87.81 71 CYS A C 1
ATOM 557 O O . CYS A 1 71 ? -9.366 -4.216 21.610 1.00 87.81 71 CYS A O 1
ATOM 559 N N . LYS A 1 72 ? -7.946 -3.381 23.144 1.00 84.81 72 LYS A N 1
ATOM 560 C CA . LYS A 1 72 ? -8.946 -2.638 23.928 1.00 84.81 72 LYS A CA 1
ATOM 561 C C . LYS A 1 72 ? -9.109 -1.204 23.428 1.00 84.81 72 LYS A C 1
ATOM 563 O O . LYS A 1 72 ? -10.173 -0.611 23.607 1.00 84.81 72 LYS A O 1
ATOM 568 N N . HIS A 1 73 ? -8.072 -0.660 22.798 1.00 88.00 73 HIS A N 1
ATOM 569 C CA . HIS A 1 73 ? -8.023 0.702 22.282 1.00 88.00 73 HIS A CA 1
ATOM 570 C C . HIS A 1 73 ? -7.716 0.707 20.780 1.00 88.00 73 HIS A C 1
ATOM 572 O O . HIS A 1 73 ? -7.182 -0.258 20.237 1.00 88.00 73 HIS A O 1
ATOM 578 N N . LEU A 1 74 ? -8.062 1.802 20.092 1.00 88.25 74 LEU A N 1
ATOM 579 C CA . LEU A 1 74 ? -7.752 1.955 18.663 1.00 88.25 74 LEU A CA 1
ATOM 580 C C . LEU A 1 74 ? -6.243 1.941 18.406 1.00 88.25 74 LEU A C 1
ATOM 582 O O . LEU A 1 74 ? -5.801 1.365 17.416 1.00 88.25 74 LEU A O 1
ATOM 586 N N . ASP A 1 75 ? -5.464 2.507 19.323 1.00 89.38 75 ASP A N 1
ATOM 587 C CA . ASP A 1 75 ? -4.011 2.606 19.191 1.00 89.38 75 ASP A CA 1
ATOM 588 C C . ASP A 1 75 ? -3.327 1.231 19.206 1.00 89.38 75 ASP A C 1
ATOM 590 O O . ASP A 1 75 ? -2.281 1.051 18.585 1.00 89.38 75 ASP A O 1
ATOM 594 N N . ASP A 1 76 ? -3.965 0.215 19.797 1.00 90.31 76 ASP A N 1
ATOM 595 C CA . ASP A 1 76 ? -3.464 -1.163 19.768 1.00 90.31 76 ASP A CA 1
ATOM 596 C C . ASP A 1 76 ? -3.378 -1.697 18.324 1.00 90.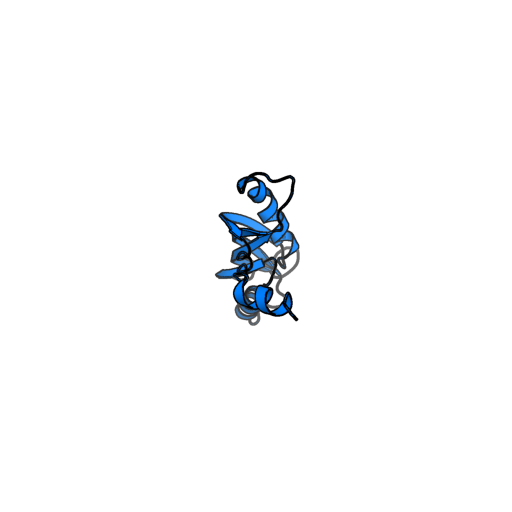31 76 ASP A C 1
ATOM 598 O O . ASP A 1 76 ? -2.542 -2.553 18.016 1.00 90.31 76 ASP A O 1
ATOM 602 N N . TYR A 1 77 ? -4.209 -1.167 17.414 1.00 91.50 77 TYR A N 1
ATOM 603 C CA . TYR A 1 77 ? -4.256 -1.564 16.005 1.00 91.50 77 TYR A CA 1
ATOM 604 C C . TYR A 1 77 ? -3.124 -0.970 15.159 1.00 91.50 77 TYR A C 1
ATOM 606 O O . TYR A 1 77 ? -2.845 -1.502 14.085 1.00 91.50 77 TYR A O 1
ATOM 614 N N . VAL A 1 78 ? -2.425 0.068 15.638 1.00 91.38 78 VAL A N 1
ATOM 615 C CA . VAL A 1 78 ? -1.298 0.720 14.935 1.00 91.38 78 VAL A CA 1
ATOM 616 C C . VAL A 1 78 ? -0.248 -0.308 14.509 1.00 91.38 78 VAL A C 1
ATOM 618 O O . VAL A 1 78 ? 0.218 -0.301 13.369 1.00 91.38 78 VAL A O 1
ATOM 621 N N . SER A 1 79 ? 0.068 -1.244 15.407 1.00 90.25 79 SER A N 1
ATOM 622 C CA . SER A 1 79 ? 1.058 -2.307 15.186 1.00 90.25 79 SER A CA 1
ATOM 623 C C . SER A 1 79 ? 0.636 -3.343 14.133 1.00 90.25 79 SER A C 1
ATOM 625 O O . SER A 1 79 ? 1.479 -4.053 13.583 1.00 90.25 79 SER A O 1
ATOM 627 N N . PHE A 1 80 ? -0.658 -3.418 13.808 1.00 93.00 80 PHE A N 1
ATOM 628 C CA . PHE A 1 80 ? -1.211 -4.382 12.858 1.00 93.00 80 PHE A CA 1
ATOM 629 C C . PHE A 1 80 ? -1.367 -3.821 11.443 1.00 93.00 80 PHE A C 1
ATOM 631 O O . PHE A 1 80 ? -1.524 -4.612 10.510 1.00 93.00 80 PHE A O 1
ATOM 638 N N . ILE A 1 81 ? -1.272 -2.501 11.251 1.00 94.12 81 ILE A N 1
ATOM 639 C CA . ILE A 1 81 ? -1.435 -1.874 9.931 1.00 94.12 81 ILE A CA 1
ATOM 640 C C . ILE A 1 81 ? -0.339 -2.348 8.976 1.00 94.12 81 ILE A C 1
ATOM 642 O O . ILE A 1 81 ? -0.653 -2.910 7.927 1.00 94.12 81 ILE A O 1
ATOM 646 N N . PHE A 1 82 ? 0.935 -2.218 9.359 1.00 95.12 82 PHE A N 1
ATOM 647 C CA . PHE A 1 82 ? 2.057 -2.617 8.503 1.00 95.12 82 PHE A CA 1
ATOM 648 C C . PHE A 1 82 ? 1.985 -4.100 8.085 1.00 95.12 82 PHE A C 1
ATOM 650 O O . PHE A 1 82 ? 2.010 -4.373 6.884 1.00 95.12 82 PHE A O 1
ATOM 657 N N . PRO A 1 83 ? 1.812 -5.078 9.003 1.00 95.31 83 PRO A N 1
ATOM 658 C CA . PRO A 1 83 ? 1.631 -6.478 8.615 1.00 95.31 83 PRO A CA 1
ATOM 659 C C . PRO A 1 83 ? 0.418 -6.720 7.713 1.00 95.31 83 PRO A C 1
ATOM 661 O O . PRO A 1 83 ? 0.467 -7.589 6.845 1.00 95.31 83 PRO A O 1
ATOM 664 N N . THR A 1 84 ? -0.676 -5.985 7.922 1.00 95.81 84 THR A N 1
ATOM 665 C CA . THR A 1 84 ? -1.895 -6.136 7.118 1.00 95.81 84 THR A CA 1
ATOM 666 C C . THR A 1 84 ? -1.667 -5.646 5.696 1.00 95.81 84 THR A C 1
ATOM 668 O O . THR A 1 84 ? -1.973 -6.375 4.756 1.00 95.81 84 THR A O 1
ATOM 671 N N . VAL A 1 85 ? -1.058 -4.472 5.523 1.00 96.38 85 VAL A N 1
ATOM 672 C CA . VAL A 1 85 ? -0.680 -3.961 4.200 1.00 96.38 85 VAL A CA 1
ATOM 673 C C . VAL A 1 85 ? 0.311 -4.911 3.533 1.00 96.38 85 VAL A C 1
ATOM 675 O O . VAL A 1 85 ? 0.065 -5.349 2.414 1.00 96.38 85 VAL A O 1
ATOM 678 N N . LYS A 1 86 ? 1.371 -5.320 4.243 1.00 96.25 86 LYS A N 1
ATOM 679 C CA . LYS A 1 86 ? 2.435 -6.182 3.701 1.00 96.25 86 LYS A CA 1
ATOM 680 C C . LYS A 1 86 ? 1.908 -7.493 3.119 1.00 96.25 86 LYS A C 1
ATOM 682 O O . LYS A 1 86 ? 2.459 -7.993 2.152 1.00 96.25 86 LYS A O 1
ATOM 687 N N . ARG A 1 87 ? 0.861 -8.069 3.716 1.00 95.38 87 ARG A N 1
ATOM 688 C CA . ARG A 1 87 ? 0.264 -9.335 3.256 1.00 95.38 87 ARG A CA 1
ATOM 689 C C . ARG A 1 87 ? -0.673 -9.188 2.060 1.00 95.38 87 ARG A C 1
ATOM 691 O O . ARG A 1 87 ? -0.977 -10.193 1.433 1.00 95.38 87 ARG A O 1
ATOM 698 N N . ASN A 1 88 ? -1.191 -7.988 1.811 1.00 94.94 88 ASN A N 1
ATOM 699 C CA . ASN A 1 88 ? -2.256 -7.761 0.831 1.00 94.94 88 ASN A CA 1
ATOM 700 C C . ASN A 1 88 ? -1.814 -6.872 -0.341 1.00 94.94 88 ASN A C 1
ATOM 702 O O . ASN A 1 88 ? -2.583 -6.691 -1.282 1.00 94.94 88 ASN A O 1
ATOM 706 N N . ILE A 1 89 ? -0.605 -6.311 -0.288 1.00 94.75 89 ILE A N 1
ATOM 707 C CA . ILE A 1 89 ? -0.022 -5.535 -1.378 1.00 94.75 89 ILE A CA 1
ATOM 708 C C . ILE A 1 89 ? 0.898 -6.416 -2.227 1.00 94.75 89 ILE A C 1
ATOM 710 O O . ILE A 1 89 ? 1.534 -7.335 -1.714 1.00 94.75 89 ILE A O 1
ATOM 714 N N . LEU A 1 90 ? 0.948 -6.143 -3.529 1.00 91.44 90 LEU A N 1
ATOM 715 C CA . LEU A 1 90 ? 1.900 -6.757 -4.443 1.00 91.44 90 LEU A CA 1
ATOM 716 C C . LEU A 1 90 ? 3.178 -5.925 -4.431 1.00 91.44 90 LEU A C 1
ATOM 718 O O . LEU A 1 90 ? 3.133 -4.715 -4.662 1.00 91.44 90 LEU A O 1
ATOM 722 N N . GLY A 1 91 ? 4.292 -6.597 -4.158 1.00 90.81 91 GLY A N 1
ATOM 723 C CA . GLY A 1 91 ? 5.611 -5.991 -4.070 1.00 90.81 91 GLY A CA 1
ATOM 724 C C . GLY A 1 91 ? 6.113 -5.806 -2.638 1.00 90.81 91 GLY A C 1
ATOM 725 O O . GLY A 1 91 ? 5.534 -6.295 -1.662 1.00 90.81 91 GLY A O 1
ATOM 726 N N . GLU A 1 92 ? 7.244 -5.123 -2.511 1.00 94.44 92 GLU A N 1
ATOM 727 C CA . GLU A 1 92 ? 7.955 -4.982 -1.246 1.00 94.44 92 GLU A CA 1
ATOM 728 C C . GLU A 1 92 ? 7.501 -3.728 -0.493 1.00 94.44 92 GLU A C 1
ATOM 730 O O . GLU A 1 92 ? 7.816 -2.599 -0.870 1.00 94.44 92 GLU A O 1
ATOM 735 N N . LEU A 1 93 ? 6.771 -3.920 0.609 1.00 96.31 93 LEU A N 1
ATOM 736 C CA . LEU A 1 93 ? 6.385 -2.820 1.492 1.00 96.31 93 LEU A CA 1
ATOM 737 C C . LEU A 1 93 ? 7.605 -2.252 2.231 1.00 96.31 93 LEU A C 1
ATOM 739 O O . LEU A 1 93 ? 8.227 -2.947 3.034 1.00 96.31 93 LEU A O 1
ATOM 743 N N . ILE A 1 94 ? 7.872 -0.964 2.020 1.00 94.69 94 ILE A N 1
ATOM 744 C CA . ILE A 1 94 ? 8.978 -0.222 2.635 1.00 94.69 94 ILE A CA 1
ATOM 745 C C . ILE A 1 94 ? 8.527 0.365 3.971 1.00 94.69 94 ILE A C 1
ATOM 747 O O . ILE A 1 94 ? 9.168 0.171 5.002 1.00 94.69 94 ILE A O 1
ATOM 751 N N . SER A 1 95 ? 7.415 1.101 3.966 1.00 95.88 95 SER A N 1
ATOM 752 C CA . SER A 1 95 ? 6.912 1.780 5.158 1.00 95.88 95 SER A CA 1
ATOM 753 C C . SER A 1 95 ? 5.419 2.078 5.073 1.00 95.88 95 SER A C 1
ATOM 755 O O . SER A 1 95 ? 4.819 2.136 3.997 1.00 95.88 95 SER A O 1
ATOM 757 N N . THR A 1 96 ? 4.824 2.288 6.245 1.00 96.19 96 THR A N 1
ATOM 758 C CA . THR A 1 96 ? 3.456 2.781 6.409 1.00 96.19 96 THR A CA 1
ATOM 759 C C . THR A 1 96 ? 3.471 3.980 7.342 1.00 96.19 96 THR A C 1
ATOM 761 O O . THR A 1 96 ? 4.053 3.908 8.425 1.00 96.19 96 THR A O 1
ATOM 764 N N . GLN A 1 97 ? 2.805 5.058 6.950 1.00 95.88 97 GLN A N 1
ATOM 765 C CA . GLN A 1 97 ? 2.551 6.215 7.794 1.00 95.88 97 GLN A CA 1
ATOM 766 C C . GLN A 1 97 ? 1.060 6.272 8.115 1.00 95.88 97 GLN A C 1
ATOM 768 O O . GLN A 1 97 ? 0.236 6.602 7.262 1.00 95.88 97 GLN A O 1
ATOM 773 N N . ASN A 1 98 ? 0.729 5.961 9.365 1.00 92.38 98 ASN A N 1
ATOM 774 C CA . ASN A 1 98 ? -0.646 5.957 9.844 1.00 92.38 98 ASN A CA 1
ATOM 775 C C . ASN A 1 98 ? -1.141 7.396 10.003 1.00 92.38 98 ASN A C 1
ATOM 777 O O . ASN A 1 98 ? -0.481 8.204 10.655 1.00 92.38 98 ASN A O 1
ATOM 781 N N . LEU A 1 99 ? -2.296 7.703 9.415 1.00 91.88 99 LEU A N 1
ATOM 782 C CA . LEU A 1 99 ? -2.923 9.021 9.496 1.00 91.88 99 LEU A CA 1
ATOM 783 C C . LEU A 1 99 ? -4.048 9.013 10.528 1.00 91.88 99 LEU A C 1
ATOM 785 O O . LEU A 1 99 ? -4.013 9.769 11.495 1.00 91.88 99 LEU A O 1
ATOM 789 N N . TYR A 1 100 ? -5.025 8.123 10.339 1.00 90.75 100 TYR A N 1
ATOM 790 C CA . TYR A 1 100 ? -6.228 8.056 11.166 1.00 90.75 100 TYR A CA 1
ATOM 791 C C . TYR A 1 100 ? -6.644 6.613 11.423 1.00 90.75 100 TYR A C 1
ATOM 793 O O . TYR A 1 100 ? -6.516 5.756 10.553 1.00 90.75 100 TYR A O 1
ATOM 801 N N . LEU A 1 101 ? -7.192 6.364 12.611 1.00 92.31 101 LEU A N 1
ATOM 802 C CA . LEU A 1 101 ? -7.774 5.093 13.032 1.00 92.31 101 LEU A CA 1
ATOM 803 C C . LEU A 1 101 ? -9.202 5.338 13.506 1.00 92.31 101 LEU A C 1
ATOM 805 O O . LEU A 1 101 ? -9.455 6.231 14.312 1.00 92.31 101 LEU A O 1
ATOM 809 N N . THR A 1 102 ? -10.145 4.542 13.015 1.00 92.00 102 THR A N 1
ATOM 810 C CA . THR A 1 102 ? -11.562 4.682 13.350 1.00 92.00 102 THR A CA 1
ATOM 811 C C . THR A 1 102 ? -12.232 3.324 13.517 1.00 92.00 102 THR A C 1
ATOM 813 O O . THR A 1 102 ? -11.864 2.330 12.890 1.00 92.00 102 THR A O 1
ATOM 816 N N . TYR A 1 103 ? -13.261 3.272 14.362 1.00 86.75 103 TYR A N 1
ATOM 817 C CA . TYR A 1 103 ? -14.173 2.134 14.379 1.00 86.75 103 TYR A CA 1
ATOM 818 C C . TYR A 1 103 ? -15.184 2.283 13.244 1.00 86.75 103 TYR A C 1
ATOM 820 O O . TYR A 1 103 ? -16.067 3.141 13.297 1.00 86.75 103 TYR A O 1
ATOM 828 N N . ALA A 1 104 ? -15.133 1.382 12.271 1.00 75.75 104 ALA A N 1
ATOM 829 C CA . ALA A 1 104 ? -16.229 1.170 11.343 1.00 75.75 104 ALA A CA 1
ATOM 830 C C . ALA A 1 104 ? -17.332 0.388 12.073 1.00 75.75 104 ALA A C 1
ATOM 832 O O . ALA A 1 104 ? -17.400 -0.848 12.045 1.00 75.75 104 ALA A O 1
ATOM 833 N N . ARG A 1 105 ? -18.196 1.118 12.790 1.00 62.62 105 ARG A N 1
ATOM 834 C CA . ARG A 1 105 ? -19.440 0.550 13.318 1.00 62.62 105 ARG A CA 1
ATOM 835 C C . ARG A 1 105 ? -20.318 0.193 12.123 1.00 62.62 105 ARG A C 1
ATOM 837 O O . ARG A 1 105 ? -20.696 1.078 11.359 1.00 62.62 105 ARG A O 1
ATOM 844 N N . LYS A 1 106 ? -20.680 -1.087 11.976 1.00 56.72 106 LYS A N 1
ATOM 845 C CA . LYS A 1 106 ? -21.795 -1.458 11.093 1.00 56.72 106 LYS A CA 1
ATOM 846 C C . LYS A 1 106 ? -22.998 -0.585 11.490 1.00 56.72 106 LYS A C 1
ATOM 848 O O . LYS A 1 106 ? -23.218 -0.426 12.699 1.00 56.72 106 LYS A O 1
ATOM 853 N N . PRO A 1 107 ? -23.759 -0.007 10.541 1.00 51.28 107 PRO A N 1
ATOM 854 C CA . PRO A 1 107 ? -25.004 0.658 10.894 1.00 51.28 107 PRO A CA 1
ATOM 855 C C . PRO A 1 107 ? -25.818 -0.327 11.734 1.00 51.28 107 PRO A C 1
ATOM 857 O O . PRO A 1 107 ? -25.959 -1.494 11.359 1.00 51.28 107 PRO A O 1
ATOM 860 N N . LYS A 1 108 ? -26.271 0.106 12.920 1.00 49.50 108 LYS A N 1
ATOM 861 C CA . LYS A 1 108 ? -27.146 -0.735 13.743 1.00 49.50 108 LYS A CA 1
ATOM 862 C C . LYS A 1 108 ? -28.306 -1.156 12.838 1.00 49.50 108 LYS A C 1
ATOM 864 O O . LYS A 1 108 ? -28.867 -0.269 12.189 1.00 49.50 108 LYS A O 1
ATOM 869 N N . PRO A 1 109 ? -28.669 -2.450 12.767 1.00 55.38 109 PRO A N 1
ATOM 870 C CA . PRO A 1 109 ? -29.877 -2.831 12.05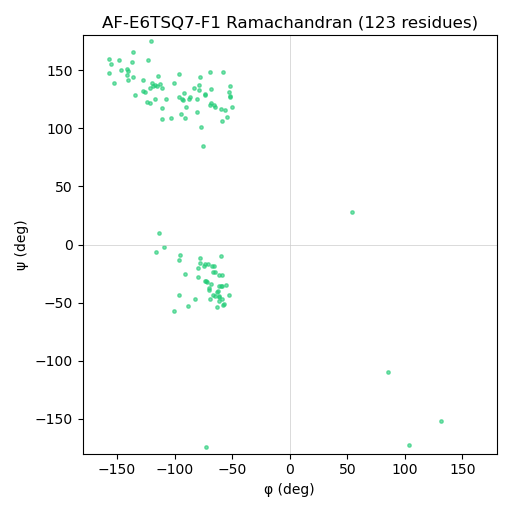6 1.00 55.38 109 PRO A CA 1
ATOM 871 C C . PRO A 1 109 ? -31.004 -1.966 12.613 1.00 55.38 109 PRO A C 1
ATOM 873 O O . PRO A 1 109 ? -31.151 -1.852 13.836 1.00 55.38 109 PRO A O 1
ATOM 876 N N . VAL A 1 110 ? -31.726 -1.281 11.724 1.00 60.19 110 VAL A N 1
ATOM 877 C CA . VAL A 1 110 ? -32.899 -0.500 12.107 1.00 60.19 110 VAL A CA 1
ATOM 878 C C . VAL A 1 110 ? -33.802 -1.478 12.840 1.00 60.19 110 VAL A C 1
ATOM 880 O O . VAL A 1 110 ? -34.308 -2.424 12.238 1.00 60.19 110 VAL A O 1
ATOM 883 N N . LYS A 1 111 ? -33.944 -1.311 14.160 1.00 60.19 111 LYS A N 1
ATOM 884 C CA . LYS A 1 111 ? -34.948 -2.055 14.911 1.00 60.19 111 LYS A CA 1
ATOM 885 C C . LYS A 1 111 ? -36.270 -1.680 14.251 1.00 60.19 111 LYS A C 1
ATOM 887 O O . LYS A 1 111 ? -36.697 -0.535 14.400 1.00 60.19 111 LYS A O 1
ATOM 892 N N . LYS A 1 112 ? -36.870 -2.587 13.468 1.00 60.91 112 LYS A N 1
ATOM 893 C CA . LYS A 1 112 ? -38.253 -2.414 13.015 1.00 60.91 112 LYS A CA 1
ATOM 894 C C . LYS A 1 112 ? -39.045 -2.101 14.280 1.00 60.91 112 LYS A C 1
ATOM 896 O O . LYS A 1 112 ? -39.009 -2.890 15.226 1.00 60.91 112 LYS A O 1
ATOM 901 N N . LYS A 1 113 ? -39.655 -0.914 14.346 1.00 60.50 113 LYS A N 1
ATOM 902 C CA . LYS A 1 113 ? -40.626 -0.623 15.399 1.00 60.50 113 LYS A CA 1
ATOM 903 C C . LYS A 1 113 ? -41.679 -1.713 15.268 1.00 60.50 113 LYS A C 1
ATOM 905 O O . LYS A 1 113 ? -42.291 -1.834 14.213 1.00 60.50 113 LYS A O 1
ATOM 910 N N . VAL A 1 114 ? -41.792 -2.551 16.290 1.00 67.88 114 VAL A N 1
ATOM 911 C CA . VAL A 1 114 ? -42.872 -3.527 16.372 1.00 67.88 114 VAL A CA 1
ATOM 912 C C . VAL A 1 114 ? -44.159 -2.714 16.365 1.00 67.88 114 VAL A C 1
ATOM 914 O O . VAL A 1 114 ? -44.349 -1.870 17.243 1.00 67.88 114 VAL A O 1
ATOM 917 N N . ASN A 1 115 ? -44.978 -2.894 15.331 1.00 71.31 115 ASN A N 1
ATOM 918 C CA . ASN A 1 115 ? -46.308 -2.320 15.311 1.00 71.31 115 ASN A CA 1
ATOM 919 C C . ASN A 1 115 ? -47.186 -3.192 16.215 1.00 71.31 115 ASN A C 1
ATOM 921 O O . ASN A 1 115 ? -47.558 -4.303 15.845 1.00 71.31 115 ASN A O 1
ATOM 925 N N . TRP A 1 116 ? -47.439 -2.729 17.438 1.00 65.69 116 TRP A N 1
ATOM 926 C CA . TRP A 1 116 ? -48.203 -3.489 18.430 1.00 65.69 116 TRP A CA 1
ATOM 927 C C . TRP A 1 116 ? -49.669 -3.697 18.023 1.00 65.69 116 TRP A C 1
ATOM 929 O O . TRP A 1 116 ? -50.300 -4.622 18.528 1.00 65.69 116 TRP A O 1
ATOM 939 N N . GLU A 1 117 ? -50.190 -2.897 17.088 1.00 64.88 117 GLU A N 1
ATOM 940 C CA . GLU A 1 117 ? -51.558 -3.023 16.571 1.00 64.88 117 GLU A CA 1
ATOM 941 C C . GLU A 1 117 ? -51.738 -4.281 15.700 1.00 64.88 117 GLU A C 1
ATOM 943 O O . GLU A 1 117 ? -52.751 -4.966 15.828 1.00 64.88 117 GLU A O 1
ATOM 948 N N . GLU A 1 118 ? -50.731 -4.662 14.902 1.00 59.66 118 GLU A N 1
ATOM 949 C CA . GLU A 1 118 ? -50.766 -5.888 14.079 1.00 59.66 118 GLU A CA 1
ATOM 950 C C . GLU A 1 118 ? -50.648 -7.168 14.926 1.00 59.66 118 GLU A C 1
ATOM 952 O O . GLU A 1 118 ? -51.243 -8.194 14.604 1.00 59.66 118 GLU A O 1
ATOM 957 N N . LEU A 1 119 ? -49.912 -7.119 16.044 1.00 58.66 119 LEU A N 1
ATOM 958 C CA . LEU A 1 119 ? -49.776 -8.261 16.959 1.00 58.66 119 LEU A CA 1
ATOM 959 C C . LEU A 1 119 ? -51.049 -8.526 17.772 1.00 58.66 119 LEU A C 1
ATOM 961 O O . LEU A 1 119 ? -51.323 -9.677 18.102 1.00 58.66 119 LEU A O 1
ATOM 965 N N . TYR A 1 120 ? -51.824 -7.485 18.085 1.00 58.03 120 TYR A N 1
ATOM 966 C CA . TYR A 1 120 ? -53.078 -7.629 18.829 1.00 58.03 120 TYR A CA 1
ATOM 967 C C . TYR A 1 120 ? -54.205 -8.238 17.987 1.00 58.03 120 TYR A C 1
ATOM 969 O O . TYR A 1 120 ? -55.043 -8.953 18.533 1.00 58.03 120 TYR A O 1
ATOM 977 N N . GLN A 1 121 ? -54.223 -7.994 16.672 1.00 57.12 121 GLN A N 1
ATOM 978 C CA . GLN A 1 121 ? -55.218 -8.594 15.776 1.00 57.12 121 GLN A CA 1
ATOM 979 C C . GLN A 1 121 ? -55.029 -10.109 15.629 1.00 57.12 121 GLN A C 1
ATOM 981 O O . GLN A 1 121 ? -56.010 -10.835 15.585 1.00 57.12 121 GLN A O 1
ATOM 986 N N . HIS A 1 122 ? -53.789 -10.600 15.665 1.00 57.06 122 HIS A N 1
ATOM 987 C CA . HIS A 1 122 ? -53.492 -12.031 15.547 1.00 57.06 122 HIS A CA 1
ATOM 988 C C . HIS A 1 122 ? -53.733 -12.859 16.821 1.00 57.06 122 HIS A C 1
ATOM 990 O O . HIS A 1 122 ? -53.656 -14.082 16.762 1.00 57.06 122 HIS A O 1
ATOM 996 N N . TRP A 1 123 ? -53.958 -12.219 17.972 1.00 51.69 123 TRP A N 1
ATOM 997 C CA . TRP A 1 123 ? -54.193 -12.898 19.256 1.00 51.69 123 TRP A CA 1
ATOM 998 C C . TRP A 1 123 ? -55.679 -13.073 19.597 1.00 51.69 123 TRP A C 1
ATOM 1000 O O . TRP A 1 123 ? -55.994 -13.740 20.578 1.00 51.69 123 TRP A O 1
ATOM 1010 N N . ASN A 1 124 ? -56.570 -12.455 18.817 1.00 51.31 124 ASN A N 1
ATOM 1011 C CA . ASN A 1 124 ? -58.020 -12.481 19.026 1.00 51.31 124 ASN A CA 1
ATOM 1012 C C . ASN A 1 124 ? -58.789 -13.232 17.917 1.00 51.31 124 ASN A C 1
ATOM 1014 O O . ASN A 1 124 ? -60.018 -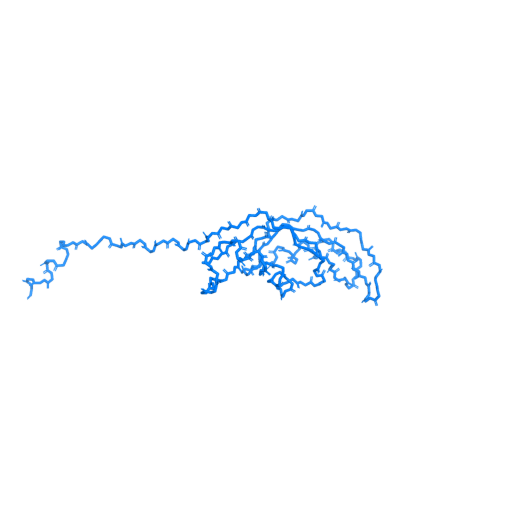13.175 17.920 1.00 51.31 124 ASN A O 1
ATOM 1018 N N . ASP A 1 125 ? -58.079 -13.931 17.026 1.00 49.25 125 ASP A N 1
ATOM 1019 C CA . ASP A 1 125 ? -58.618 -14.980 16.142 1.00 49.25 125 ASP A CA 1
ATOM 1020 C C . ASP A 1 125 ? -58.316 -16.367 16.739 1.00 49.25 125 ASP A C 1
ATOM 1022 O O . ASP A 1 125 ? -59.174 -17.273 16.612 1.00 49.25 125 ASP A O 1
#

Sequence (125 aa):
MVQAETIVHFYYDLESEDDYNNKISHYLSGLKGTLQTEETISIGTPFENGNGLSVRVVAKLKVSMDERPSCKHLDDYVSFIFPTVKRNILGELISTQNLYLTYARKPKPVKKKVNWEELYQHWND

Solvent-accessible surface area (backbone atoms only — not comparable to full-atom values): 7413 Å² total; per-residue (Å²): 71,34,35,31,39,28,40,37,35,29,36,36,75,45,96,54,85,75,64,43,69,59,54,50,51,52,51,45,71,64,40,62,79,51,42,28,59,77,44,81,77,45,73,56,70,76,44,80,53,101,89,45,42,27,26,50,38,32,32,34,31,38,38,52,41,78,77,50,94,89,47,90,52,75,74,60,48,62,77,49,47,56,63,53,49,52,74,74,49,81,54,52,69,76,51,68,49,80,75,47,76,45,77,49,70,72,79,73,77,78,73,73,76,78,62,66,69,67,59,55,60,70,73,76,115

Radius of gyration: 22.01 Å; Cα contacts (8 Å, |Δi|>4): 197; chains: 1; bounding box: 77×25×45 Å

Organism: Evansella cellulosilytica (strain ATCC 21833 / DSM 2522 / FERM P-1141 / JCM 9156 / N-4) (NCBI:txid649639)